Protein AF-A0A512DH38-F1 (afdb_monomer_lite)

Structure (mmCIF, N/CA/C/O backbone):
data_AF-A0A512DH38-F1
#
_entry.id   AF-A0A512DH38-F1
#
loop_
_atom_site.group_PDB
_atom_site.id
_atom_site.type_symbol
_atom_site.label_atom_id
_atom_site.label_alt_id
_atom_site.label_comp_id
_atom_site.label_asym_id
_atom_site.label_entity_id
_atom_site.label_seq_id
_atom_site.pdbx_PDB_ins_code
_atom_site.Cartn_x
_atom_site.Cartn_y
_atom_site.Cartn_z
_atom_site.occupancy
_atom_site.B_iso_or_equiv
_atom_site.auth_seq_id
_atom_site.auth_comp_id
_atom_site.auth_asym_id
_atom_site.auth_atom_id
_atom_site.pdbx_PDB_model_num
ATOM 1 N N . MET A 1 1 ? 30.460 -17.272 8.708 1.00 61.81 1 MET A N 1
ATOM 2 C CA . MET A 1 1 ? 29.291 -17.872 8.020 1.00 61.81 1 MET A CA 1
ATOM 3 C C . MET A 1 1 ? 27.937 -17.528 8.664 1.00 61.81 1 MET A C 1
ATOM 5 O O . MET A 1 1 ? 26.921 -17.891 8.094 1.00 61.81 1 MET A O 1
ATOM 9 N N . SER A 1 2 ? 27.883 -16.773 9.772 1.00 79.25 2 SER A N 1
ATOM 10 C CA . SER A 1 2 ? 26.633 -16.415 10.472 1.00 79.25 2 SER A CA 1
ATOM 11 C C . SER A 1 2 ? 25.832 -15.271 9.830 1.00 79.25 2 SER A C 1
ATOM 13 O O . SER A 1 2 ? 24.608 -15.268 9.900 1.00 79.25 2 SER A O 1
ATOM 15 N N . ALA A 1 3 ? 26.487 -14.304 9.180 1.00 81.75 3 ALA A N 1
ATOM 16 C CA . ALA A 1 3 ? 25.797 -13.143 8.607 1.00 81.75 3 ALA A CA 1
ATOM 17 C C . ALA A 1 3 ? 24.840 -13.524 7.463 1.00 81.75 3 ALA A C 1
ATOM 19 O O . ALA A 1 3 ? 23.723 -13.021 7.404 1.00 81.75 3 ALA A O 1
ATOM 20 N N . TYR A 1 4 ? 25.240 -14.467 6.602 1.00 87.62 4 TYR A N 1
ATOM 21 C CA . TYR A 1 4 ? 24.397 -14.953 5.507 1.00 87.62 4 TYR A CA 1
ATOM 22 C C . TYR A 1 4 ? 23.169 -15.705 6.012 1.00 87.62 4 TYR A C 1
ATOM 24 O O . TYR A 1 4 ? 22.077 -15.495 5.500 1.00 87.62 4 TYR A O 1
ATOM 32 N N . THR A 1 5 ? 23.324 -16.543 7.042 1.00 89.75 5 THR A N 1
ATOM 33 C CA . THR A 1 5 ? 22.192 -17.269 7.625 1.00 89.75 5 THR A CA 1
ATOM 34 C C . THR A 1 5 ? 21.231 -16.317 8.325 1.00 89.75 5 THR A C 1
ATOM 36 O O . THR A 1 5 ? 20.032 -16.476 8.156 1.00 89.75 5 THR A O 1
ATOM 39 N N . PHE A 1 6 ? 21.726 -15.292 9.032 1.00 88.88 6 PHE A N 1
ATOM 40 C CA . PHE A 1 6 ? 20.881 -14.244 9.619 1.00 88.88 6 PHE A CA 1
ATOM 41 C C . PHE A 1 6 ? 20.153 -13.415 8.555 1.00 88.88 6 PHE A C 1
ATOM 43 O O . PHE A 1 6 ? 18.953 -13.194 8.683 1.00 88.88 6 PHE A O 1
ATOM 50 N N . ALA A 1 7 ? 20.844 -13.000 7.490 1.00 80.12 7 ALA A N 1
ATOM 51 C CA . ALA A 1 7 ? 20.237 -12.263 6.384 1.00 80.12 7 ALA A CA 1
ATOM 52 C C . ALA A 1 7 ? 19.176 -13.100 5.655 1.00 80.12 7 ALA A C 1
ATOM 54 O O . ALA A 1 7 ? 18.109 -12.587 5.328 1.00 80.12 7 ALA A O 1
ATOM 55 N N . LEU A 1 8 ? 19.432 -14.397 5.458 1.00 92.06 8 LEU A N 1
ATOM 56 C CA . LEU A 1 8 ? 18.475 -15.331 4.870 1.00 92.06 8 LEU A CA 1
ATOM 57 C C . LEU A 1 8 ? 17.248 -15.507 5.771 1.00 92.06 8 LEU A C 1
ATOM 59 O O . LEU A 1 8 ? 16.125 -15.421 5.290 1.00 92.06 8 LEU A O 1
ATOM 63 N N . LEU A 1 9 ? 17.449 -15.704 7.076 1.00 93.00 9 LEU A N 1
ATOM 64 C CA . LEU A 1 9 ? 16.358 -15.874 8.039 1.00 93.00 9 LEU A CA 1
ATOM 65 C C . LEU A 1 9 ? 15.497 -14.614 8.127 1.00 93.00 9 LEU A C 1
ATOM 67 O O . LEU A 1 9 ? 14.274 -14.708 8.115 1.00 93.00 9 LEU A O 1
ATOM 71 N N . LEU A 1 10 ? 16.132 -13.440 8.147 1.00 83.19 10 LEU A N 1
ATOM 72 C CA . LEU A 1 10 ? 15.441 -12.158 8.158 1.00 83.19 10 LEU A CA 1
ATOM 73 C C . LEU A 1 10 ? 14.683 -11.931 6.847 1.00 83.19 10 LEU A C 1
ATOM 75 O O . LEU A 1 10 ? 13.518 -11.559 6.883 1.00 83.19 10 LEU A O 1
ATOM 79 N N . SER A 1 11 ? 15.294 -12.237 5.699 1.00 71.56 11 SER A N 1
ATOM 80 C CA . SER A 1 11 ? 14.647 -12.140 4.387 1.00 71.56 11 SER A CA 1
ATOM 81 C C . SER A 1 11 ? 13.436 -13.069 4.275 1.00 71.56 11 SER A C 1
ATOM 83 O O . SER A 1 11 ? 12.368 -12.631 3.853 1.00 71.56 11 SER A O 1
ATOM 85 N N . VAL A 1 12 ? 13.559 -14.321 4.724 1.00 84.44 12 VAL A N 1
ATOM 86 C CA . VAL A 1 12 ? 12.454 -15.290 4.747 1.00 84.44 12 VAL A CA 1
ATOM 87 C C . VAL A 1 12 ? 11.368 -14.862 5.732 1.00 84.44 12 VAL A C 1
ATOM 89 O O . VAL A 1 12 ? 10.191 -14.957 5.400 1.00 84.44 12 VAL A O 1
ATOM 92 N N . ALA A 1 13 ? 11.728 -14.350 6.910 1.00 73.38 13 ALA A N 1
ATOM 93 C CA . ALA A 1 13 ? 10.767 -13.839 7.884 1.00 73.38 13 ALA A CA 1
ATOM 94 C C . ALA A 1 13 ? 10.013 -12.616 7.346 1.00 73.38 13 ALA A C 1
ATOM 96 O O . ALA A 1 13 ? 8.790 -12.568 7.443 1.00 73.38 13 ALA A O 1
ATOM 97 N N . THR A 1 14 ? 10.708 -11.663 6.720 1.00 67.00 14 THR A N 1
ATOM 98 C CA . THR A 1 14 ? 10.102 -10.507 6.049 1.00 67.00 14 THR A CA 1
ATOM 99 C C . THR A 1 14 ? 9.210 -10.943 4.893 1.00 67.00 14 THR A C 1
ATOM 101 O O . THR A 1 14 ? 8.105 -10.428 4.762 1.00 67.00 14 THR A O 1
ATOM 104 N N . LEU A 1 15 ? 9.632 -11.924 4.089 1.00 71.06 15 LEU A N 1
ATOM 105 C CA . LEU A 1 15 ? 8.822 -12.482 3.008 1.00 71.06 15 LEU A CA 1
ATOM 106 C C . LEU A 1 15 ? 7.575 -13.189 3.553 1.00 71.06 15 LEU A C 1
ATOM 108 O O . LEU A 1 15 ? 6.487 -13.013 3.018 1.00 71.06 15 LEU A O 1
ATOM 112 N N . ALA A 1 16 ? 7.703 -13.944 4.642 1.00 68.56 16 ALA A N 1
ATOM 113 C CA . ALA A 1 16 ? 6.584 -14.599 5.306 1.00 68.56 16 ALA A CA 1
ATOM 114 C C . ALA A 1 16 ? 5.610 -13.578 5.911 1.00 68.56 16 ALA A C 1
ATOM 116 O O . ALA A 1 16 ? 4.404 -13.729 5.745 1.00 68.56 16 ALA A O 1
ATOM 117 N N . LEU A 1 17 ? 6.115 -12.511 6.541 1.00 61.44 17 LEU A N 1
ATOM 118 C CA . LEU A 1 17 ? 5.323 -11.368 7.004 1.00 61.44 17 LEU A CA 1
ATOM 119 C C . LEU A 1 17 ? 4.590 -10.713 5.834 1.00 61.44 17 LEU A C 1
ATOM 121 O O . LEU A 1 17 ? 3.371 -10.608 5.873 1.00 61.44 17 LEU A O 1
ATOM 125 N N . MET A 1 18 ? 5.302 -10.366 4.763 1.00 63.97 18 MET A N 1
ATOM 126 C CA . MET A 1 18 ? 4.740 -9.798 3.536 1.00 63.97 18 MET A CA 1
ATOM 127 C C . MET A 1 18 ? 3.617 -10.685 2.980 1.00 63.97 18 MET A C 1
ATOM 129 O O . MET A 1 18 ? 2.518 -10.204 2.723 1.00 63.97 18 MET A O 1
ATOM 133 N N . VAL A 1 19 ? 3.853 -11.996 2.859 1.00 61.72 19 VAL A N 1
ATOM 134 C CA . VAL A 1 19 ? 2.867 -12.974 2.373 1.00 61.72 19 VAL A CA 1
ATOM 135 C C . VAL A 1 19 ? 1.691 -13.120 3.339 1.00 61.72 19 VAL A C 1
ATOM 137 O O . VAL A 1 19 ? 0.562 -13.263 2.882 1.00 61.72 19 VAL A O 1
ATOM 140 N N . ASN A 1 20 ? 1.908 -13.058 4.652 1.00 60.41 20 ASN A N 1
ATOM 141 C CA . ASN A 1 20 ? 0.854 -13.164 5.661 1.00 60.41 20 ASN A CA 1
ATOM 142 C C . ASN A 1 20 ? -0.033 -11.907 5.709 1.00 60.41 20 ASN A C 1
ATOM 144 O O . ASN A 1 20 ? -1.262 -12.013 5.750 1.00 60.41 20 ASN A O 1
ATOM 148 N N . LEU A 1 21 ? 0.576 -10.721 5.610 1.00 56.47 21 LEU A N 1
ATOM 149 C CA . LEU A 1 21 ? -0.116 -9.444 5.418 1.00 56.47 21 LEU A CA 1
ATOM 150 C C . LEU A 1 21 ? -0.904 -9.462 4.106 1.00 56.47 21 LEU A C 1
ATOM 152 O O . LEU A 1 21 ? -2.051 -9.012 4.056 1.00 56.47 21 LEU A O 1
ATOM 156 N N . LEU A 1 22 ? -0.332 -10.075 3.065 1.00 56.41 22 LEU A N 1
ATOM 157 C CA . LEU A 1 22 ? -1.044 -10.312 1.825 1.00 56.41 22 LEU A CA 1
ATOM 158 C C . LEU A 1 22 ? -2.227 -11.284 2.046 1.00 56.41 22 LEU A C 1
ATOM 160 O O . LEU A 1 22 ? -3.362 -11.020 1.673 1.00 56.41 22 LEU A O 1
ATOM 164 N N . ARG A 1 23 ? -2.045 -12.419 2.698 1.00 58.25 23 ARG A N 1
ATOM 165 C CA . ARG A 1 23 ? -3.098 -13.440 2.768 1.00 58.25 23 ARG A CA 1
ATOM 166 C C . ARG A 1 23 ? -4.315 -13.025 3.610 1.00 58.25 23 ARG A C 1
ATOM 168 O O . ARG A 1 23 ? -5.412 -13.519 3.359 1.00 58.25 23 ARG A O 1
ATOM 175 N N . THR A 1 24 ? -4.144 -12.105 4.560 1.00 57.50 24 THR A N 1
ATOM 176 C CA . THR A 1 24 ? -5.165 -11.780 5.575 1.00 57.50 24 THR A CA 1
ATOM 177 C C . THR A 1 24 ? -6.263 -10.814 5.095 1.00 57.50 24 THR A C 1
ATOM 179 O O . THR A 1 24 ? -7.371 -10.841 5.624 1.00 57.50 24 THR A O 1
ATOM 182 N N . ARG A 1 25 ? -6.058 -10.014 4.040 1.00 54.94 25 ARG A N 1
ATOM 183 C CA . ARG A 1 25 ? -7.078 -9.045 3.579 1.00 54.94 25 ARG A CA 1
ATOM 184 C C . ARG A 1 25 ? -8.097 -9.642 2.602 1.00 54.94 25 ARG A C 1
ATOM 186 O O . ARG A 1 25 ? -8.146 -9.179 1.484 1.00 54.94 25 ARG A O 1
ATOM 193 N N . ARG A 1 26 ? -8.887 -10.653 2.972 1.00 47.28 26 ARG A N 1
ATOM 194 C CA . ARG A 1 26 ? -9.780 -11.520 2.141 1.00 47.28 26 ARG A CA 1
ATOM 195 C C . ARG A 1 26 ? -10.724 -10.903 1.056 1.00 47.28 26 ARG A C 1
ATOM 197 O O . ARG A 1 26 ? -11.553 -11.627 0.524 1.00 47.28 26 ARG A O 1
ATOM 204 N N . MET A 1 27 ? -10.581 -9.641 0.653 1.00 51.56 27 MET A N 1
ATOM 205 C CA . MET A 1 27 ? -1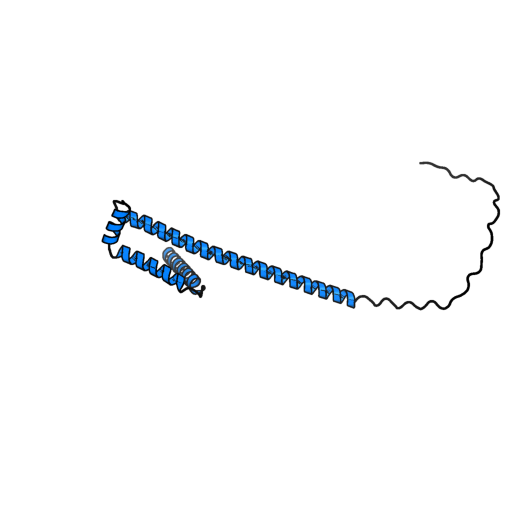1.161 -9.008 -0.542 1.00 51.56 27 MET A CA 1
ATOM 206 C C . MET A 1 27 ? -10.027 -8.395 -1.401 1.00 51.56 27 MET A C 1
ATOM 208 O O . MET A 1 27 ? -9.765 -7.197 -1.341 1.00 51.56 27 MET A O 1
ATOM 212 N N . ARG A 1 28 ? -9.277 -9.224 -2.154 1.00 56.91 28 ARG A N 1
ATOM 213 C CA . ARG A 1 28 ? -8.004 -8.823 -2.827 1.00 56.91 28 ARG A CA 1
ATOM 214 C C . ARG A 1 28 ? -8.009 -8.866 -4.342 1.00 56.91 28 ARG A C 1
ATOM 216 O O . ARG A 1 28 ? -6.983 -8.532 -4.931 1.00 56.91 28 ARG A O 1
ATOM 223 N N . GLU A 1 29 ? -9.117 -9.237 -4.977 1.00 54.78 29 GLU A N 1
ATOM 224 C CA . GLU A 1 29 ? -9.175 -9.304 -6.444 1.00 54.78 29 GLU A CA 1
ATOM 225 C C . GLU A 1 29 ? -8.739 -7.982 -7.091 1.00 54.78 29 GLU A C 1
ATOM 227 O O . GLU A 1 29 ? -7.944 -7.989 -8.026 1.00 54.78 29 GLU A O 1
ATOM 232 N N . LYS A 1 30 ? -9.137 -6.834 -6.524 1.00 54.53 30 LYS A N 1
ATOM 233 C CA . LYS A 1 30 ? -8.759 -5.513 -7.053 1.00 54.53 30 LYS A CA 1
ATOM 234 C C . LYS A 1 30 ? -7.279 -5.149 -6.873 1.00 54.53 30 LYS A C 1
ATOM 236 O O . LYS A 1 30 ? -6.724 -4.477 -7.734 1.00 54.53 30 LYS A O 1
ATOM 241 N N . TYR A 1 31 ? -6.623 -5.586 -5.796 1.00 63.06 31 TYR A N 1
ATOM 242 C CA . TYR A 1 31 ? -5.214 -5.243 -5.541 1.00 63.06 31 TYR A CA 1
ATOM 243 C C . TYR A 1 31 ? -4.246 -6.168 -6.277 1.00 63.06 31 TYR A C 1
ATOM 245 O O . TYR A 1 31 ? -3.206 -5.715 -6.749 1.00 63.06 31 TYR A O 1
ATOM 253 N N . ALA A 1 32 ? -4.595 -7.450 -6.425 1.00 67.44 32 ALA A N 1
ATOM 254 C CA . ALA A 1 32 ? -3.814 -8.385 -7.229 1.00 67.44 32 ALA A CA 1
ATOM 255 C C . ALA A 1 32 ? -3.731 -7.931 -8.695 1.00 67.44 32 ALA A C 1
ATOM 257 O O . ALA A 1 32 ? -2.674 -8.058 -9.305 1.00 67.44 32 ALA A O 1
ATOM 258 N N . LEU A 1 33 ? -4.806 -7.334 -9.224 1.00 71.38 33 LEU A N 1
ATOM 259 C CA . LEU A 1 33 ? -4.823 -6.729 -10.557 1.00 71.38 33 LEU A CA 1
ATOM 260 C C . LEU A 1 33 ? -3.829 -5.571 -10.687 1.00 71.38 33 LEU A C 1
ATOM 262 O O . LEU A 1 33 ? -3.082 -5.539 -11.657 1.00 71.38 33 LEU A O 1
ATOM 266 N N . TRP A 1 34 ? -3.757 -4.664 -9.708 1.00 72.69 34 TRP A N 1
ATOM 267 C CA . TRP A 1 3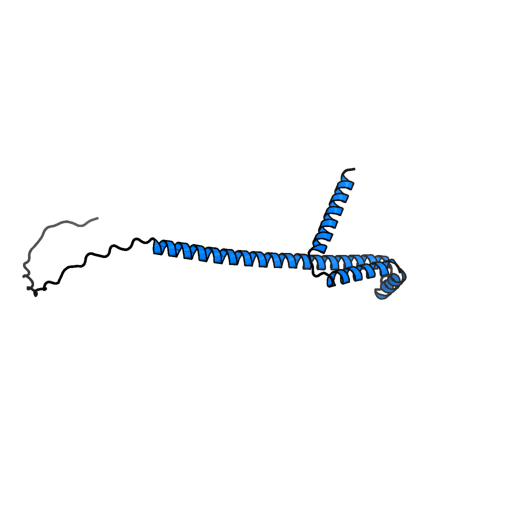4 ? -2.768 -3.578 -9.722 1.00 72.69 34 TRP A CA 1
ATOM 268 C C . TRP A 1 34 ? -1.329 -4.092 -9.659 1.00 72.69 34 TRP A C 1
ATOM 270 O O . TRP A 1 34 ? -0.489 -3.640 -10.433 1.00 72.69 34 TRP A O 1
ATOM 280 N N . TRP A 1 35 ? -1.044 -5.073 -8.797 1.00 72.81 35 TRP A N 1
ATOM 281 C CA . TRP A 1 35 ? 0.282 -5.698 -8.721 1.00 72.81 35 TRP A CA 1
ATOM 282 C C . TRP A 1 35 ? 0.648 -6.461 -9.997 1.00 72.81 35 TRP A C 1
ATOM 284 O O . TRP A 1 35 ? 1.786 -6.374 -10.453 1.00 72.81 35 TRP A O 1
ATOM 294 N N . ALA A 1 36 ? -0.308 -7.169 -10.600 1.00 73.62 36 ALA A N 1
ATOM 295 C CA . ALA A 1 36 ? -0.116 -7.836 -11.881 1.00 73.62 36 ALA A CA 1
ATOM 296 C C . ALA A 1 36 ? 0.140 -6.819 -13.000 1.00 73.62 36 ALA A C 1
ATOM 298 O O . ALA A 1 36 ? 1.057 -7.008 -13.789 1.00 73.62 36 ALA A O 1
ATOM 299 N N . LEU A 1 37 ? -0.609 -5.716 -13.039 1.00 77.81 37 LEU A N 1
ATOM 300 C CA . LEU A 1 37 ? -0.450 -4.661 -14.039 1.00 77.81 37 LEU A CA 1
ATOM 301 C C . LEU A 1 37 ? 0.901 -3.951 -13.898 1.00 77.81 37 LEU A C 1
ATOM 303 O O . LEU A 1 37 ? 1.576 -3.715 -14.896 1.00 77.81 37 LEU A O 1
ATOM 307 N N . LEU A 1 38 ? 1.338 -3.694 -12.664 1.00 78.44 38 LEU A N 1
ATOM 308 C CA . LEU A 1 38 ? 2.662 -3.154 -12.368 1.00 78.44 38 LEU A CA 1
ATOM 309 C C . LEU A 1 38 ? 3.774 -4.120 -12.808 1.00 78.44 38 LEU A C 1
ATOM 311 O O . LE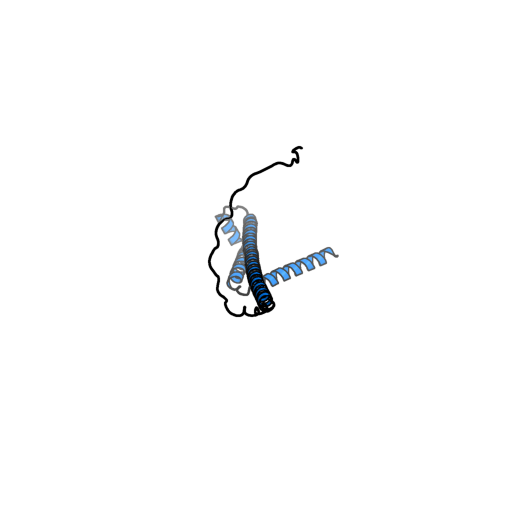U A 1 38 ? 4.703 -3.710 -13.499 1.00 78.44 38 LEU A O 1
ATOM 315 N N . ALA A 1 39 ? 3.665 -5.406 -12.456 1.00 78.06 39 ALA A N 1
ATOM 316 C CA . ALA A 1 39 ? 4.635 -6.430 -12.840 1.00 78.06 39 ALA A CA 1
ATOM 317 C C . ALA A 1 39 ? 4.708 -6.601 -14.362 1.00 78.06 39 ALA A C 1
ATOM 319 O O . ALA A 1 39 ? 5.799 -6.633 -14.926 1.00 78.06 39 ALA A O 1
ATOM 320 N N . VAL A 1 40 ? 3.557 -6.645 -15.038 1.00 84.31 40 VAL A N 1
ATOM 321 C CA . VAL A 1 40 ? 3.476 -6.689 -16.501 1.00 84.31 40 VAL A CA 1
ATOM 322 C C . VAL A 1 40 ? 4.103 -5.436 -17.106 1.00 84.31 40 VAL A C 1
ATOM 324 O O . VAL A 1 40 ? 4.900 -5.562 -18.027 1.00 84.31 40 VAL A O 1
ATOM 327 N N . GLY A 1 41 ? 3.829 -4.245 -16.566 1.00 83.00 41 GLY A N 1
ATOM 328 C CA . GLY A 1 41 ? 4.463 -3.002 -17.005 1.00 83.00 41 GLY A CA 1
ATOM 329 C C . GLY A 1 41 ? 5.989 -3.072 -16.925 1.00 83.00 41 GLY A C 1
ATOM 330 O O . GLY A 1 41 ? 6.668 -2.826 -17.918 1.00 83.00 41 GLY A O 1
ATOM 331 N N . VAL A 1 42 ? 6.536 -3.497 -15.783 1.00 81.12 42 VAL A N 1
ATOM 332 C CA . VAL A 1 42 ? 7.988 -3.665 -15.600 1.00 81.12 42 VAL A CA 1
ATOM 333 C C . VAL A 1 42 ? 8.564 -4.702 -16.568 1.00 81.12 42 VAL A C 1
ATOM 335 O O . VAL A 1 42 ? 9.606 -4.456 -17.169 1.00 81.12 42 VAL A O 1
ATOM 338 N N . ILE A 1 43 ? 7.884 -5.836 -16.763 1.00 81.75 43 ILE A N 1
ATOM 339 C CA . ILE A 1 43 ? 8.309 -6.882 -17.705 1.00 81.75 43 ILE A CA 1
ATOM 340 C C . ILE A 1 43 ? 8.319 -6.349 -19.140 1.00 81.75 43 ILE A C 1
ATOM 342 O O . ILE A 1 43 ? 9.279 -6.597 -19.864 1.00 81.75 43 ILE A O 1
ATOM 346 N N . LEU A 1 44 ? 7.294 -5.600 -19.554 1.00 82.50 44 LEU A N 1
ATOM 347 C CA . LEU A 1 44 ? 7.225 -5.000 -20.888 1.00 82.50 44 LEU A CA 1
ATOM 348 C C . LEU A 1 44 ? 8.353 -3.989 -21.111 1.00 82.50 44 LEU A C 1
ATOM 350 O O . LEU A 1 44 ? 8.980 -4.006 -22.170 1.00 82.50 44 LEU A O 1
ATOM 354 N N . LEU A 1 45 ? 8.650 -3.159 -20.106 1.00 74.94 45 LEU A N 1
ATOM 355 C CA . LEU A 1 45 ? 9.785 -2.235 -20.143 1.00 74.94 45 LEU A CA 1
ATOM 356 C C . LEU A 1 45 ? 11.128 -2.982 -20.218 1.00 74.94 45 LEU A C 1
ATOM 358 O O . LEU A 1 45 ? 12.025 -2.549 -20.936 1.00 74.94 45 LEU A O 1
ATOM 362 N N . ALA A 1 46 ? 11.269 -4.103 -19.506 1.00 74.50 46 ALA A N 1
ATOM 363 C CA . ALA A 1 46 ? 12.498 -4.894 -19.482 1.00 74.50 46 ALA A CA 1
ATOM 364 C C . ALA A 1 46 ? 12.723 -5.714 -20.765 1.00 74.50 46 ALA A C 1
ATOM 366 O O . ALA A 1 46 ? 13.865 -5.886 -21.184 1.00 74.50 46 ALA A O 1
ATOM 367 N N . LEU A 1 47 ? 11.658 -6.226 -21.395 1.00 79.38 47 LEU A N 1
ATOM 368 C CA . LEU A 1 47 ? 11.769 -7.059 -22.598 1.00 79.38 47 LEU A CA 1
ATOM 369 C C . LEU A 1 47 ? 12.116 -6.258 -23.855 1.00 79.38 47 LEU A C 1
ATOM 371 O O . LEU A 1 47 ? 12.655 -6.830 -24.802 1.00 79.38 47 LEU A O 1
ATOM 375 N N . ASN A 1 48 ? 11.762 -4.971 -23.907 1.00 73.94 48 ASN A N 1
ATOM 376 C CA . ASN A 1 48 ? 11.817 -4.208 -25.147 1.00 73.94 48 ASN A CA 1
ATOM 377 C C . ASN A 1 48 ? 12.517 -2.845 -24.976 1.00 73.94 48 ASN A C 1
ATOM 379 O O . ASN A 1 48 ? 11.857 -1.852 -24.654 1.00 73.94 48 ASN A O 1
ATOM 383 N N . PRO A 1 49 ? 13.831 -2.753 -25.266 1.00 73.25 49 PRO A N 1
ATOM 384 C CA . PRO A 1 49 ? 14.584 -1.503 -25.151 1.00 73.25 49 PRO A CA 1
ATOM 385 C C . PRO A 1 49 ? 14.056 -0.389 -26.069 1.00 73.25 49 PRO A C 1
ATOM 387 O O . PRO A 1 49 ? 14.218 0.782 -25.742 1.00 73.25 49 PRO A O 1
ATOM 390 N N . ARG A 1 50 ? 13.326 -0.712 -27.150 1.00 74.44 50 ARG A N 1
ATOM 391 C CA . ARG A 1 50 ? 12.688 0.308 -28.005 1.00 74.44 50 ARG A CA 1
ATOM 392 C C . ARG A 1 50 ? 11.579 1.089 -27.304 1.00 74.44 50 ARG A C 1
ATOM 394 O O . ARG A 1 50 ? 11.366 2.249 -27.635 1.00 74.44 50 ARG A O 1
ATOM 401 N N . ILE A 1 51 ? 10.854 0.476 -26.363 1.00 72.50 51 ILE A N 1
ATOM 402 C CA . ILE A 1 51 ? 9.825 1.187 -25.576 1.00 72.50 51 ILE A CA 1
ATOM 403 C C . ILE A 1 51 ? 10.502 2.232 -24.694 1.00 72.50 51 ILE A C 1
ATOM 405 O O . ILE A 1 51 ? 9.976 3.321 -24.480 1.00 72.50 51 ILE A O 1
ATOM 409 N N . LEU A 1 52 ? 11.692 1.889 -24.215 1.00 68.44 52 LEU A N 1
ATOM 410 C CA . LEU A 1 52 ? 12.495 2.735 -23.368 1.00 68.44 52 LEU A CA 1
ATOM 411 C C . LEU A 1 52 ? 13.119 3.902 -24.126 1.00 68.44 52 LEU A C 1
ATOM 413 O O . LEU A 1 52 ? 13.092 5.018 -23.624 1.00 68.44 52 LEU A O 1
ATOM 417 N N . GLU A 1 53 ? 13.617 3.653 -25.335 1.00 73.62 53 GLU A N 1
ATOM 418 C CA . GLU A 1 53 ? 14.087 4.691 -26.256 1.00 73.62 53 GLU A CA 1
ATOM 419 C C . GLU A 1 53 ? 12.945 5.640 -26.647 1.00 73.62 53 GLU A C 1
ATOM 421 O O . GLU A 1 53 ? 13.085 6.848 -26.500 1.00 73.62 53 GLU A O 1
ATOM 426 N N . TRP A 1 54 ? 11.770 5.114 -27.019 1.00 77.38 54 TRP A N 1
ATOM 427 C CA . TRP A 1 54 ? 10.600 5.944 -27.336 1.00 77.38 54 TRP A CA 1
ATOM 428 C C . TRP A 1 54 ? 10.132 6.788 -26.143 1.00 77.38 54 TRP A C 1
ATOM 430 O O . TRP A 1 54 ? 9.852 7.977 -26.286 1.00 77.38 54 TRP A O 1
ATOM 440 N N . ALA A 1 55 ? 10.054 6.194 -24.950 1.00 67.50 55 ALA A N 1
ATOM 441 C CA . ALA A 1 55 ? 9.666 6.922 -23.747 1.00 67.50 55 ALA A CA 1
ATOM 442 C C . ALA A 1 55 ? 10.721 7.971 -23.352 1.00 67.50 55 ALA A C 1
ATOM 444 O O . ALA A 1 55 ? 10.366 9.057 -22.898 1.00 67.50 55 ALA A O 1
ATOM 445 N N . ALA A 1 56 ? 12.006 7.673 -23.553 1.00 73.62 56 ALA A N 1
ATOM 446 C CA . ALA A 1 56 ? 13.097 8.611 -23.335 1.00 73.62 56 ALA A CA 1
ATOM 447 C C . ALA A 1 56 ? 13.016 9.800 -24.309 1.00 73.62 56 ALA A C 1
ATOM 449 O O . ALA A 1 56 ? 13.137 10.938 -23.861 1.00 73.62 56 ALA A O 1
ATOM 450 N N . ASP A 1 57 ? 12.688 9.565 -25.583 1.00 75.94 57 ASP A N 1
ATOM 451 C CA . ASP A 1 57 ? 12.475 10.618 -26.585 1.00 75.94 57 ASP A CA 1
ATOM 452 C C . ASP A 1 57 ? 11.270 11.514 -26.252 1.00 75.94 57 ASP A C 1
ATOM 454 O O . ASP A 1 57 ? 11.357 12.736 -26.370 1.00 75.94 57 ASP A O 1
ATOM 458 N N . VAL A 1 58 ? 10.155 10.938 -25.782 1.00 74.31 58 VAL A N 1
ATOM 459 C CA . VAL A 1 58 ? 8.955 11.703 -25.381 1.00 74.31 58 VAL A CA 1
ATOM 460 C C . VAL A 1 58 ? 9.219 12.572 -24.149 1.00 74.31 58 VAL A C 1
ATOM 462 O O . VAL A 1 58 ? 8.743 13.703 -24.075 1.00 74.31 58 VAL A O 1
ATOM 465 N N . VAL A 1 59 ? 9.967 12.051 -23.173 1.00 74.50 59 VAL A N 1
ATOM 466 C CA . VAL A 1 59 ? 10.302 12.774 -21.934 1.00 74.50 59 VAL A CA 1
ATOM 467 C C . VAL A 1 59 ? 11.508 13.712 -22.135 1.00 74.50 59 VAL A C 1
ATOM 469 O O . VAL A 1 59 ? 11.741 14.600 -21.316 1.00 74.50 59 VAL A O 1
ATOM 472 N N . GLY A 1 60 ? 12.257 13.568 -23.234 1.00 68.50 60 GLY A N 1
ATOM 473 C CA . GLY A 1 60 ? 13.442 14.370 -23.553 1.00 68.50 60 GLY A CA 1
ATOM 474 C C . GLY A 1 60 ? 14.710 13.942 -22.801 1.00 68.50 60 GLY A C 1
ATOM 475 O O . GLY A 1 60 ? 15.605 14.759 -22.579 1.00 68.50 60 GLY A O 1
ATOM 476 N N . ILE A 1 61 ? 14.795 12.680 -22.368 1.00 72.19 61 ILE A N 1
ATOM 477 C CA . ILE A 1 61 ? 15.939 12.135 -21.626 1.00 72.19 61 ILE A CA 1
ATOM 478 C C . ILE A 1 61 ? 16.895 11.437 -22.595 1.00 72.19 61 ILE A C 1
ATOM 480 O O . ILE A 1 61 ? 16.558 10.436 -23.204 1.00 72.19 61 ILE A O 1
ATOM 484 N N . VAL A 1 62 ? 18.136 11.919 -22.677 1.00 69.00 62 VAL A N 1
ATOM 485 C CA . VAL A 1 62 ? 19.154 11.401 -23.615 1.00 69.00 62 VAL A CA 1
ATOM 486 C C . VAL A 1 62 ? 19.622 9.975 -23.276 1.00 69.00 62 VAL A C 1
ATOM 488 O O . VAL A 1 62 ? 20.060 9.237 -24.153 1.00 69.00 62 VAL A O 1
ATOM 491 N N . VAL A 1 63 ? 19.547 9.570 -22.000 1.00 75.75 63 VAL A N 1
ATOM 492 C CA . VAL A 1 63 ? 20.005 8.253 -21.526 1.00 75.75 63 VAL A CA 1
ATOM 493 C C . VAL A 1 63 ? 18.810 7.415 -21.050 1.00 75.75 63 VAL A C 1
ATOM 495 O O . VAL A 1 63 ? 18.266 7.707 -19.979 1.00 75.75 63 VAL A O 1
ATOM 498 N N . PRO A 1 64 ? 18.440 6.329 -21.758 1.00 71.62 64 PRO A N 1
ATOM 499 C CA . PRO A 1 64 ? 17.305 5.470 -21.395 1.00 71.62 64 PRO A CA 1
ATOM 500 C C . PRO A 1 64 ? 17.389 4.904 -19.967 1.00 71.62 64 PRO A C 1
ATOM 502 O O . PRO A 1 64 ? 16.382 4.759 -19.276 1.00 71.62 64 PRO A O 1
ATOM 505 N N . THR A 1 65 ? 18.603 4.655 -19.467 1.00 78.50 65 THR A N 1
ATOM 506 C CA . THR A 1 65 ? 18.851 4.162 -18.102 1.00 78.50 65 THR A CA 1
ATOM 507 C C . THR A 1 65 ? 18.411 5.144 -17.009 1.00 78.50 65 THR A C 1
ATOM 509 O O . THR A 1 65 ? 17.947 4.710 -15.955 1.00 78.50 65 THR A O 1
ATOM 512 N N . ASN A 1 66 ? 18.498 6.462 -17.238 1.00 80.25 66 ASN A N 1
ATOM 513 C CA . ASN A 1 66 ? 18.019 7.445 -16.257 1.00 80.25 66 ASN A CA 1
ATOM 514 C C . ASN A 1 66 ? 16.498 7.369 -16.093 1.00 80.25 66 ASN A C 1
ATOM 516 O O . ASN A 1 66 ? 15.991 7.515 -14.982 1.00 80.25 66 ASN A O 1
ATOM 520 N N . LEU A 1 67 ? 15.777 7.081 -17.179 1.00 77.31 67 LEU A N 1
ATOM 521 C CA . LEU A 1 67 ? 14.332 6.892 -17.143 1.00 77.31 67 LEU A CA 1
ATOM 522 C C . LEU A 1 67 ? 13.954 5.683 -16.268 1.00 77.31 67 LEU A C 1
ATOM 524 O O . LEU A 1 67 ? 13.015 5.787 -15.486 1.00 77.31 67 LEU A O 1
ATOM 528 N N . LEU A 1 68 ? 14.723 4.580 -16.312 1.00 80.50 68 LEU A N 1
ATOM 529 C CA . LEU A 1 68 ? 14.543 3.438 -15.392 1.00 80.50 68 LEU A CA 1
ATOM 530 C C . LEU A 1 68 ? 14.700 3.849 -13.937 1.00 80.50 68 LEU A C 1
ATOM 532 O O . LEU A 1 68 ? 13.939 3.387 -13.090 1.00 80.50 68 LEU A O 1
ATOM 536 N N . PHE A 1 69 ? 15.690 4.689 -13.641 1.00 80.06 69 PHE A N 1
ATOM 537 C CA . PHE A 1 69 ? 15.946 5.152 -12.282 1.00 80.06 69 PHE A CA 1
ATOM 538 C C . PHE A 1 69 ? 14.772 5.978 -11.749 1.00 80.06 69 PHE A C 1
ATOM 540 O O . PHE A 1 69 ? 14.267 5.704 -10.659 1.00 80.06 69 PHE A O 1
ATOM 547 N N . PHE A 1 70 ? 14.279 6.929 -12.546 1.00 80.69 70 PHE A N 1
ATOM 548 C CA . PHE A 1 70 ? 13.092 7.714 -12.202 1.00 80.69 70 PHE A CA 1
ATOM 549 C C . PHE A 1 70 ? 11.834 6.850 -12.092 1.00 80.69 70 PHE A C 1
ATOM 551 O O . PHE A 1 70 ? 11.101 6.971 -11.113 1.00 80.69 70 PHE A O 1
ATOM 558 N N . ALA A 1 71 ? 11.606 5.943 -13.045 1.00 77.88 71 ALA A N 1
ATOM 559 C CA . ALA A 1 71 ? 10.471 5.025 -13.020 1.00 77.88 71 ALA A CA 1
ATOM 560 C C . ALA A 1 71 ? 10.507 4.132 -11.775 1.00 77.88 71 ALA A C 1
ATOM 562 O O . ALA A 1 71 ? 9.497 3.985 -11.097 1.00 77.88 71 ALA A O 1
ATOM 563 N N . SER A 1 72 ? 11.678 3.604 -11.416 1.00 82.12 72 SER A N 1
ATOM 564 C CA . SER A 1 72 ? 11.860 2.798 -10.204 1.00 82.12 72 SER A CA 1
ATOM 565 C C . SER A 1 72 ? 11.575 3.607 -8.940 1.00 82.12 72 SER A C 1
ATOM 567 O O . SER A 1 72 ? 10.893 3.115 -8.046 1.00 82.12 72 SER A O 1
ATOM 569 N N . GLY A 1 73 ? 12.035 4.862 -8.874 1.00 82.44 73 GLY A N 1
ATOM 570 C CA . GLY A 1 73 ? 11.716 5.771 -7.771 1.00 82.44 73 GLY A CA 1
ATOM 571 C C . GLY A 1 73 ? 10.219 6.065 -7.665 1.00 82.44 73 GLY A C 1
ATOM 572 O O . GLY A 1 73 ? 9.663 6.041 -6.571 1.00 82.44 73 GLY A O 1
ATOM 573 N N . PHE A 1 74 ? 9.545 6.272 -8.797 1.00 80.88 74 PHE A N 1
ATOM 574 C CA . PHE A 1 74 ? 8.101 6.491 -8.843 1.00 80.88 74 PHE A CA 1
ATOM 575 C C . PHE A 1 74 ? 7.315 5.249 -8.407 1.00 80.88 74 PHE A C 1
ATOM 577 O O . PHE A 1 74 ? 6.402 5.351 -7.591 1.00 80.88 74 PHE A O 1
ATOM 584 N N . VAL A 1 75 ? 7.705 4.066 -8.892 1.00 78.25 75 VAL A N 1
ATOM 585 C CA . VAL A 1 75 ? 7.145 2.777 -8.462 1.00 78.25 75 VAL A CA 1
ATOM 586 C C . VAL A 1 75 ? 7.331 2.597 -6.959 1.00 78.25 75 VAL A C 1
ATOM 588 O O . VAL A 1 75 ? 6.383 2.247 -6.262 1.00 78.25 75 VAL A O 1
ATOM 591 N N . LEU A 1 76 ? 8.527 2.884 -6.442 1.00 85.31 76 LEU A N 1
ATOM 592 C CA . LEU A 1 76 ? 8.816 2.781 -5.017 1.00 85.31 76 LEU A CA 1
ATOM 593 C C . LEU A 1 76 ? 7.957 3.750 -4.197 1.00 85.31 76 LEU A C 1
ATOM 595 O O . LEU A 1 76 ? 7.386 3.348 -3.188 1.00 85.31 76 LEU A O 1
ATOM 599 N N . LEU A 1 77 ? 7.810 4.998 -4.648 1.00 78.19 77 LEU A N 1
ATOM 600 C CA . LEU A 1 77 ? 6.949 5.989 -4.006 1.00 78.19 77 LEU A CA 1
ATOM 601 C C . LEU A 1 77 ? 5.483 5.536 -3.996 1.00 78.19 77 LEU A C 1
ATOM 603 O O . LEU A 1 77 ? 4.838 5.589 -2.951 1.00 78.19 77 LEU A O 1
ATOM 607 N N . ALA A 1 78 ? 4.973 5.037 -5.122 1.00 72.25 78 ALA A N 1
ATOM 608 C CA . ALA A 1 78 ? 3.618 4.502 -5.219 1.00 72.25 78 ALA A CA 1
ATOM 609 C C . ALA A 1 78 ? 3.402 3.332 -4.246 1.00 72.25 78 ALA A C 1
ATOM 611 O O . ALA A 1 78 ? 2.401 3.293 -3.532 1.00 72.25 78 ALA A O 1
ATOM 612 N N . VAL A 1 79 ? 4.373 2.419 -4.161 1.00 77.31 79 VAL A N 1
ATOM 613 C CA . VAL A 1 79 ? 4.364 1.302 -3.209 1.00 77.31 79 VAL A CA 1
ATOM 614 C C . VAL A 1 79 ? 4.377 1.813 -1.763 1.00 77.31 79 VAL A C 1
ATOM 616 O O . VAL A 1 79 ? 3.583 1.343 -0.952 1.00 77.31 79 VAL A O 1
ATOM 619 N N . CYS A 1 80 ? 5.194 2.817 -1.435 1.00 81.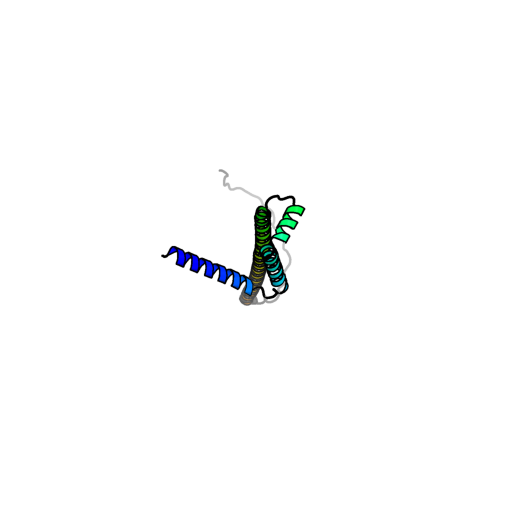06 80 CYS A N 1
ATOM 620 C CA . CYS A 1 80 ? 5.215 3.442 -0.109 1.00 81.06 80 CYS A CA 1
ATOM 621 C C . CYS A 1 80 ? 3.872 4.085 0.261 1.00 81.06 80 CYS A C 1
ATOM 623 O O . CYS A 1 80 ? 3.406 3.907 1.384 1.00 81.06 80 CYS A O 1
ATOM 625 N N . VAL A 1 81 ? 3.226 4.800 -0.665 1.00 74.00 81 VAL A N 1
ATOM 626 C CA . VAL A 1 81 ? 1.897 5.396 -0.438 1.00 74.00 81 VAL A CA 1
ATOM 627 C C . VAL A 1 81 ? 0.845 4.306 -0.226 1.00 74.00 81 VAL A C 1
ATOM 629 O O . VAL A 1 81 ? 0.051 4.387 0.711 1.00 74.00 81 VAL A O 1
ATOM 632 N N . GLN A 1 82 ? 0.868 3.248 -1.038 1.00 69.06 82 GLN A N 1
ATOM 633 C CA . GLN A 1 82 ? -0.023 2.101 -0.872 1.00 69.06 82 GLN A CA 1
ATOM 634 C C . GLN A 1 82 ? 0.161 1.454 0.509 1.00 69.06 82 GLN A C 1
ATOM 636 O O . GLN A 1 82 ? -0.814 1.224 1.219 1.00 69.06 82 GLN A O 1
ATOM 641 N N . PHE A 1 83 ? 1.405 1.233 0.939 1.00 71.50 83 PHE A N 1
ATOM 642 C CA . PHE A 1 83 ? 1.689 0.711 2.276 1.00 71.50 83 PHE A CA 1
ATOM 643 C C . PHE A 1 83 ? 1.281 1.675 3.392 1.00 71.50 83 PHE A C 1
ATOM 645 O O . PHE A 1 83 ? 0.768 1.229 4.413 1.00 71.50 83 PHE A O 1
ATOM 652 N N . SER A 1 84 ? 1.467 2.982 3.209 1.00 74.56 84 SER A N 1
ATOM 653 C CA . SER A 1 84 ? 1.079 3.997 4.192 1.00 74.56 84 SER A CA 1
ATOM 654 C C . SER A 1 84 ? -0.435 4.049 4.383 1.00 74.56 84 SER A C 1
ATOM 656 O O . SER A 1 84 ? -0.897 4.061 5.519 1.00 74.56 84 SER A O 1
ATOM 658 N N . THR A 1 85 ? -1.212 4.008 3.300 1.00 69.38 85 THR A N 1
ATOM 659 C CA . THR A 1 85 ? -2.683 3.965 3.380 1.00 69.38 85 THR A CA 1
ATOM 660 C C . THR A 1 85 ? -3.175 2.661 4.003 1.00 69.38 85 THR A C 1
ATOM 662 O O . THR A 1 85 ? -4.066 2.668 4.851 1.00 69.38 85 THR A O 1
ATOM 665 N N . GLU A 1 86 ? -2.545 1.535 3.663 1.00 70.56 86 GLU A N 1
ATOM 666 C CA . GLU A 1 86 ? -2.839 0.247 4.282 1.00 70.56 86 GLU A CA 1
ATOM 667 C C . GLU A 1 86 ? -2.520 0.221 5.780 1.00 70.56 86 GLU A C 1
ATOM 669 O O . GLU A 1 86 ? -3.310 -0.335 6.546 1.00 70.56 86 GLU A O 1
ATOM 674 N N . LEU A 1 87 ? -1.409 0.825 6.204 1.00 65.62 87 LEU A N 1
ATOM 675 C CA . LEU A 1 87 ? -1.029 0.936 7.612 1.00 65.62 87 LEU A CA 1
ATOM 676 C C . LEU A 1 87 ? -1.965 1.887 8.369 1.00 65.62 87 LEU A C 1
ATOM 678 O O . LEU A 1 87 ? -2.448 1.533 9.439 1.00 65.62 87 LEU A O 1
ATOM 682 N N . SER A 1 88 ? -2.301 3.028 7.765 1.00 65.62 88 SER A N 1
ATOM 683 C CA . SER A 1 88 ? -3.236 4.010 8.325 1.00 65.62 88 SER A CA 1
ATOM 684 C C . SER A 1 88 ? -4.629 3.414 8.548 1.00 65.62 88 SER A C 1
ATOM 686 O O . SER A 1 88 ? -5.225 3.635 9.597 1.00 65.62 88 SER A O 1
ATOM 688 N N . SER A 1 89 ? -5.128 2.597 7.611 1.00 64.50 89 SER A N 1
ATOM 689 C CA . SER A 1 89 ? -6.434 1.932 7.768 1.00 64.50 89 SER A CA 1
ATOM 690 C C . SER A 1 89 ? -6.475 0.967 8.961 1.00 64.50 89 SER A C 1
ATOM 692 O O . SER A 1 89 ? -7.487 0.864 9.644 1.00 64.50 89 SER A O 1
ATOM 694 N N . LEU A 1 90 ? -5.354 0.301 9.267 1.00 65.06 90 LEU A N 1
ATOM 695 C CA . LEU A 1 90 ? -5.265 -0.618 10.406 1.00 65.06 90 LEU A CA 1
ATOM 696 C C . LEU A 1 90 ? -5.242 0.121 11.750 1.00 65.06 90 LEU A C 1
ATOM 698 O O . LEU A 1 90 ? -5.698 -0.416 12.761 1.00 65.06 90 LEU A O 1
ATOM 702 N N . GLU A 1 91 ? -4.696 1.336 11.782 1.00 65.44 91 GLU A N 1
ATOM 703 C CA . GLU A 1 91 ? -4.697 2.175 12.980 1.00 65.44 91 GLU A CA 1
ATOM 704 C C . GLU A 1 91 ? -6.087 2.748 13.278 1.00 65.44 91 GLU A C 1
ATOM 706 O O . GLU A 1 91 ? -6.500 2.750 14.440 1.00 65.44 91 GLU A O 1
ATOM 711 N N . GLU A 1 92 ? -6.833 3.162 12.250 1.00 69.12 92 GLU A N 1
ATOM 712 C CA . GLU A 1 92 ? -8.232 3.589 12.391 1.00 69.12 92 GLU A CA 1
ATOM 713 C C . GLU A 1 92 ? -9.126 2.454 12.904 1.00 69.12 92 GLU A C 1
ATOM 715 O O . GLU A 1 92 ? -9.821 2.641 13.904 1.00 69.12 92 GLU A O 1
ATOM 720 N N . ASP A 1 93 ? -9.031 1.254 12.325 1.00 66.69 93 ASP A N 1
ATOM 721 C CA . ASP A 1 93 ? -9.793 0.084 12.788 1.00 66.69 93 ASP A CA 1
ATOM 722 C C . ASP A 1 93 ? -9.478 -0.258 14.256 1.00 66.69 93 ASP A C 1
ATOM 724 O O . ASP A 1 93 ? -10.363 -0.570 15.058 1.00 66.69 93 ASP A O 1
ATOM 728 N N . ARG A 1 94 ? -8.202 -0.152 14.653 1.00 63.47 94 ARG A N 1
ATOM 729 C CA . ARG A 1 94 ? -7.777 -0.365 16.044 1.00 63.47 94 ARG A CA 1
ATOM 730 C C . ARG A 1 94 ? -8.364 0.686 16.983 1.00 63.47 94 ARG A C 1
ATOM 732 O O . ARG A 1 94 ? -8.711 0.357 18.121 1.00 63.47 94 ARG A O 1
ATOM 739 N N . ARG A 1 95 ? -8.442 1.942 16.540 1.00 87.31 95 ARG A N 1
ATOM 740 C CA . ARG A 1 95 ? -9.034 3.031 17.318 1.00 87.31 95 ARG A CA 1
ATOM 741 C C . ARG A 1 95 ? -10.519 2.776 17.555 1.00 87.31 95 ARG A C 1
ATOM 743 O O . ARG A 1 95 ? -10.939 2.837 18.707 1.00 87.31 95 ARG A O 1
ATOM 750 N N . VAL A 1 96 ? -11.262 2.412 16.511 1.00 90.69 96 VAL A N 1
ATOM 751 C CA . VAL A 1 96 ? -12.688 2.067 16.617 1.00 90.69 96 VAL A CA 1
ATOM 752 C C . VAL A 1 96 ? -12.891 0.921 17.606 1.00 90.69 96 VAL A C 1
ATOM 754 O O . VAL A 1 96 ? -13.694 1.038 18.527 1.00 90.69 96 VAL A O 1
ATOM 757 N N . LEU A 1 97 ? -12.086 -0.141 17.516 1.00 90.25 97 LEU A N 1
ATOM 758 C CA . LEU A 1 97 ? -12.193 -1.275 18.437 1.00 90.25 97 LEU A CA 1
ATOM 759 C C . LEU A 1 97 ? -11.900 -0.883 19.898 1.00 90.25 97 LEU A C 1
ATOM 761 O O . LEU A 1 97 ? -12.517 -1.400 20.829 1.00 90.25 97 LEU A O 1
ATOM 765 N N . CYS A 1 98 ? -10.962 0.040 20.123 1.00 93.31 98 CYS A N 1
ATOM 766 C CA . CYS A 1 98 ? -10.683 0.577 21.455 1.00 93.31 98 CYS A CA 1
ATOM 767 C C . CYS A 1 98 ? -11.872 1.386 21.999 1.00 93.31 98 CYS A C 1
ATOM 769 O O . CYS A 1 98 ? -12.226 1.244 23.171 1.00 93.31 98 CYS A O 1
ATOM 771 N N . GLU A 1 99 ? -12.501 2.199 21.147 1.00 95.50 99 GLU A N 1
ATOM 772 C CA . GLU A 1 99 ? -13.689 2.989 21.485 1.00 95.50 99 GLU A CA 1
ATOM 773 C C . GLU A 1 99 ? -14.887 2.082 21.814 1.00 95.50 99 GLU A C 1
ATOM 775 O O . GLU A 1 99 ? -15.540 2.278 22.842 1.00 95.50 99 GLU A O 1
ATOM 780 N N . GLU A 1 100 ? -15.115 1.024 21.036 1.00 96.25 100 GLU A N 1
ATOM 781 C CA . GLU A 1 100 ? -16.142 0.016 21.324 1.00 96.25 100 GLU A CA 1
ATOM 782 C C . GLU A 1 100 ? -15.897 -0.685 22.668 1.00 96.25 100 GLU A C 1
ATOM 784 O O . GLU A 1 100 ? -16.799 -0.779 23.503 1.00 96.25 100 GLU A O 1
ATOM 789 N N . VAL A 1 101 ? -14.659 -1.111 22.945 1.00 95.12 101 VAL A N 1
ATOM 790 C CA . VAL A 1 101 ? -14.302 -1.727 24.236 1.00 95.12 101 VAL A CA 1
ATOM 791 C C . VAL A 1 101 ? -14.491 -0.747 25.397 1.00 95.12 101 VAL A C 1
ATOM 793 O O . VAL A 1 101 ? -14.918 -1.152 26.484 1.00 95.12 101 VAL A O 1
ATOM 796 N N . ALA A 1 102 ? -14.177 0.535 25.201 1.00 95.25 102 ALA A N 1
ATOM 797 C CA . ALA A 1 102 ? -14.376 1.562 26.215 1.00 95.25 102 ALA A CA 1
ATOM 798 C C . ALA A 1 102 ? -15.866 1.767 26.532 1.00 95.25 102 ALA A C 1
ATOM 800 O O . ALA A 1 102 ? -16.222 1.802 27.713 1.00 95.25 102 ALA A O 1
ATOM 801 N N . MET A 1 103 ? -16.727 1.828 25.510 1.00 97.25 103 MET A N 1
ATOM 802 C CA . MET A 1 103 ? -18.182 1.930 25.681 1.00 97.25 103 MET A CA 1
ATOM 803 C C . MET A 1 103 ? -18.754 0.716 26.415 1.00 97.25 103 MET A C 1
ATOM 805 O O . MET A 1 103 ? -19.427 0.880 27.432 1.00 97.25 103 MET A O 1
ATOM 809 N N . VAL A 1 104 ? -18.398 -0.501 25.995 1.00 96.69 104 VAL A N 1
ATOM 810 C CA . VAL A 1 104 ? -18.857 -1.735 26.659 1.00 96.69 104 VAL A CA 1
ATOM 811 C C . VAL A 1 104 ? -18.440 -1.760 28.135 1.00 96.69 104 VAL A C 1
ATOM 813 O O . VAL A 1 104 ? -19.225 -2.116 29.015 1.00 96.69 104 VAL A O 1
ATOM 816 N N . ARG A 1 105 ? -17.210 -1.332 28.451 1.00 94.81 105 ARG A N 1
ATOM 817 C CA . ARG A 1 105 ? -16.737 -1.237 29.843 1.00 94.81 105 ARG A CA 1
ATOM 818 C C . ARG A 1 105 ? -17.480 -0.181 30.663 1.00 94.81 105 ARG A C 1
ATOM 820 O O . ARG A 1 105 ? -17.542 -0.325 31.884 1.00 94.81 105 ARG A O 1
ATOM 827 N N . LEU A 1 106 ? -17.982 0.884 30.041 1.00 95.88 106 LEU A N 1
ATOM 828 C CA . LEU A 1 106 ? -18.775 1.913 30.714 1.00 95.88 106 LEU A CA 1
ATOM 829 C C . LEU A 1 106 ? -20.162 1.373 31.081 1.00 95.88 106 LEU A C 1
ATOM 831 O O . LEU A 1 106 ? -20.581 1.490 32.232 1.00 95.88 106 LEU A O 1
ATOM 835 N N . GLU A 1 107 ? -20.841 0.730 30.131 1.00 96.19 107 GLU A N 1
ATOM 836 C CA . GLU A 1 107 ? -22.156 0.125 30.364 1.00 96.19 107 GLU A CA 1
ATOM 837 C C . GLU A 1 107 ? -22.101 -0.912 31.486 1.00 96.19 107 GLU A C 1
ATOM 839 O O . GLU A 1 107 ? -22.936 -0.902 32.392 1.00 96.19 107 GLU A O 1
ATOM 844 N N . LEU A 1 108 ? -21.058 -1.747 31.488 1.00 96.38 108 LEU A N 1
ATOM 845 C CA . LEU A 1 108 ? -20.859 -2.762 32.517 1.00 96.38 108 LEU A CA 1
ATOM 846 C C . LEU A 1 108 ? -20.690 -2.136 33.911 1.00 96.38 108 LEU A C 1
ATOM 848 O O . LEU A 1 108 ? -21.283 -2.622 34.870 1.00 96.38 108 LEU A O 1
ATOM 852 N N . ARG A 1 109 ? -19.962 -1.014 34.034 1.00 95.62 109 ARG A N 1
ATOM 853 C CA . ARG A 1 109 ? -19.864 -0.272 35.307 1.00 95.62 109 ARG A CA 1
ATOM 854 C C . ARG A 1 109 ? -21.216 0.260 35.765 1.00 95.62 109 ARG A C 1
ATOM 856 O O . ARG A 1 109 ? -21.563 0.076 36.928 1.00 95.62 109 ARG A O 1
ATOM 863 N N . HIS A 1 110 ? -21.995 0.863 34.868 1.00 94.56 110 HIS A N 1
ATOM 864 C CA . HIS A 1 110 ? -23.322 1.374 35.213 1.00 94.56 110 HIS A CA 1
ATOM 865 C C . HIS A 1 110 ? -24.274 0.267 35.670 1.00 94.56 110 HIS A C 1
ATOM 867 O O . HIS A 1 110 ? -25.035 0.473 36.617 1.00 94.56 110 HIS A O 1
ATOM 873 N N . LEU A 1 111 ? -24.232 -0.908 35.036 1.00 94.69 111 LEU A N 1
ATOM 874 C CA . LEU A 1 111 ? -25.008 -2.065 35.481 1.00 94.69 111 LEU A CA 1
ATOM 875 C C . LEU A 1 111 ? -24.583 -2.505 36.886 1.00 94.69 111 LEU A C 1
ATOM 877 O O . LEU A 1 111 ? -25.441 -2.639 37.756 1.00 94.69 111 LEU A O 1
ATOM 881 N N . THR A 1 112 ? -23.281 -2.649 37.137 1.00 94.25 112 THR A N 1
ATOM 882 C CA . THR A 1 112 ? -22.759 -3.022 38.461 1.00 94.25 112 THR A CA 1
ATOM 883 C C . THR A 1 112 ? -23.159 -2.014 39.543 1.00 94.25 112 THR A C 1
ATOM 885 O O . THR A 1 112 ? -23.597 -2.409 40.620 1.00 94.25 112 THR A O 1
ATOM 888 N N . GLU A 1 113 ? -23.102 -0.710 39.261 1.00 93.81 113 GLU A N 1
ATOM 889 C CA . GLU A 1 113 ? -23.560 0.337 40.188 1.00 93.81 113 GLU A CA 1
ATOM 890 C C . GLU A 1 113 ? -25.071 0.297 40.451 1.00 93.81 113 GLU A C 1
ATOM 892 O O . GLU A 1 113 ? -25.528 0.673 41.533 1.00 93.81 113 GLU A O 1
ATOM 897 N N . ARG A 1 114 ? -25.882 -0.089 39.458 1.00 92.56 114 ARG A N 1
ATOM 898 C CA . ARG A 1 114 ? -27.334 -0.250 39.634 1.00 92.56 114 ARG A CA 1
ATOM 899 C C . ARG A 1 114 ? -27.644 -1.445 40.524 1.00 92.56 114 ARG A C 1
ATOM 901 O O . ARG A 1 114 ? -28.464 -1.301 41.425 1.00 92.56 114 ARG A O 1
ATOM 908 N N . VAL A 1 115 ? -26.962 -2.569 40.306 1.00 92.69 115 VAL A N 1
ATOM 909 C CA . VAL A 1 115 ? -27.086 -3.763 41.153 1.00 92.69 115 VAL A CA 1
ATOM 910 C C . VAL A 1 115 ? -26.679 -3.435 42.590 1.00 92.69 115 VAL A C 1
ATOM 912 O O . VAL A 1 115 ? -27.474 -3.647 43.499 1.00 92.69 115 VAL A O 1
ATOM 915 N N . ALA A 1 116 ? -25.523 -2.794 42.795 1.00 90.44 116 ALA A N 1
ATOM 916 C CA . ALA A 1 116 ? -25.068 -2.389 44.128 1.00 90.44 116 ALA A CA 1
ATOM 917 C C . ALA A 1 116 ? -26.061 -1.445 44.837 1.00 90.44 116 ALA A C 1
ATOM 919 O O . ALA A 1 116 ? -26.317 -1.583 46.032 1.00 90.44 116 ALA A O 1
ATOM 920 N N . ARG A 1 117 ? -26.675 -0.501 44.106 1.00 88.31 117 ARG A N 1
ATOM 921 C CA . ARG A 1 117 ? -27.736 0.367 44.651 1.00 88.31 117 ARG A CA 1
ATOM 922 C C . ARG A 1 117 ? -29.004 -0.404 45.016 1.00 88.31 117 ARG A C 1
ATOM 924 O O . ARG A 1 117 ? -29.620 -0.088 46.031 1.00 88.31 117 ARG A O 1
ATOM 931 N N . GLN A 1 118 ? -29.406 -1.391 44.215 1.00 86.12 118 GLN A N 1
ATOM 932 C CA . GLN A 1 118 ? -30.561 -2.237 44.527 1.00 86.12 118 GLN A CA 1
ATOM 933 C C . GLN A 1 118 ? -30.314 -3.088 45.773 1.00 86.12 118 GLN A C 1
ATOM 935 O O . GLN A 1 118 ? -31.186 -3.142 46.633 1.00 86.12 118 GLN A O 1
ATOM 940 N N . GLU A 1 119 ? -29.127 -3.678 45.914 1.00 85.00 119 GLU A N 1
ATOM 941 C CA . GLU A 1 119 ? -28.742 -4.422 47.119 1.00 85.00 119 GLU A CA 1
ATOM 942 C C . GLU A 1 119 ? -28.728 -3.523 48.360 1.00 85.00 119 GLU A C 1
ATOM 944 O O . GLU A 1 119 ? -29.288 -3.893 49.388 1.00 85.00 119 GLU A O 1
ATOM 949 N N . ALA A 1 120 ? -28.188 -2.304 48.257 1.00 81.94 120 ALA A N 1
ATOM 950 C CA . ALA A 1 120 ? -28.231 -1.328 49.348 1.00 81.94 120 ALA A CA 1
ATOM 951 C C . ALA A 1 120 ? -29.669 -0.917 49.727 1.00 81.94 120 ALA A C 1
ATOM 953 O O . ALA A 1 120 ? -29.951 -0.668 50.895 1.00 81.94 120 ALA A O 1
ATOM 954 N N . SER A 1 121 ? -30.583 -0.873 48.751 1.00 74.44 121 SER A N 1
ATOM 955 C CA . SER A 1 121 ? -32.005 -0.570 48.979 1.00 74.44 121 SER A CA 1
ATOM 956 C C . SER A 1 121 ? -32.762 -1.755 49.591 1.00 74.44 121 SER A C 1
ATOM 958 O O . SER A 1 121 ? -33.678 -1.551 50.378 1.00 74.44 121 SER A O 1
ATOM 960 N N . ALA A 1 122 ? -32.385 -2.987 49.236 1.00 74.62 122 ALA A N 1
ATOM 961 C CA . ALA A 1 122 ? -32.971 -4.221 49.760 1.00 74.62 122 ALA A CA 1
ATOM 962 C C . ALA A 1 122 ? -32.417 -4.613 51.144 1.00 74.62 122 ALA A C 1
ATOM 964 O O . ALA A 1 122 ? -33.081 -5.328 51.886 1.00 74.62 122 ALA A O 1
ATOM 965 N N . GLY A 1 123 ? -31.207 -4.158 51.482 1.00 63.62 123 GLY A N 1
ATOM 966 C CA . GLY A 1 123 ? -30.540 -4.404 52.763 1.00 63.62 123 GLY A CA 1
ATOM 967 C C . GLY A 1 123 ? -30.743 -3.317 53.823 1.00 63.62 123 GLY A C 1
ATOM 968 O O . GLY A 1 123 ? -30.209 -3.456 54.923 1.00 63.62 123 GLY A O 1
ATOM 969 N N . ALA A 1 124 ? -31.476 -2.239 53.529 1.00 58.84 124 ALA A N 1
ATOM 970 C CA . ALA A 1 124 ? -31.842 -1.253 54.542 1.00 58.84 124 ALA A CA 1
ATOM 971 C C . ALA A 1 124 ? -32.779 -1.919 55.573 1.00 58.84 124 ALA A C 1
ATOM 973 O O . ALA A 1 124 ? -33.828 -2.422 55.167 1.00 58.84 124 ALA A O 1
ATOM 974 N N . PRO A 1 125 ? -32.430 -1.956 56.877 1.00 60.16 125 PRO A N 1
ATOM 975 C CA . PRO A 1 125 ? -33.309 -2.505 57.901 1.00 60.16 125 PRO A CA 1
ATOM 976 C C . PRO A 1 125 ? -34.654 -1.787 57.838 1.00 60.16 125 PRO A C 1
ATOM 978 O O . PRO A 1 125 ? -34.695 -0.555 57.880 1.00 60.16 125 PRO A O 1
ATOM 981 N N . GLU A 1 126 ? -35.730 -2.560 57.696 1.00 59.62 126 GLU A N 1
ATOM 982 C CA . GLU A 1 126 ? -37.102 -2.076 57.812 1.00 59.62 126 GLU A CA 1
ATOM 983 C C . GLU A 1 126 ? -37.186 -1.197 59.073 1.00 59.62 126 GLU A C 1
ATOM 985 O O . GLU A 1 126 ? -36.845 -1.678 60.159 1.00 59.62 126 GLU A O 1
ATOM 990 N N . PRO A 1 127 ? -37.516 0.104 58.955 1.00 58.03 127 PRO A N 1
ATOM 991 C CA . PRO A 1 127 ? -37.644 0.952 60.124 1.00 58.03 127 PRO A CA 1
ATOM 992 C C . PRO A 1 127 ? -38.776 0.371 60.958 1.00 58.03 127 PRO A C 1
ATOM 994 O O . PRO A 1 127 ? -39.908 0.302 60.478 1.00 58.03 127 PRO A O 1
ATOM 997 N N . ASP A 1 128 ? -38.435 -0.070 62.169 1.00 57.19 128 ASP A N 1
ATOM 998 C CA . ASP A 1 128 ? -39.354 -0.609 63.167 1.00 57.19 128 ASP A CA 1
ATOM 999 C C . ASP A 1 128 ? -40.682 0.173 63.114 1.00 57.19 128 ASP A C 1
ATOM 1001 O O . ASP A 1 128 ? -40.670 1.401 63.292 1.00 57.19 128 ASP A O 1
ATOM 1005 N N . PRO A 1 129 ? -41.823 -0.470 62.807 1.00 56.91 129 PRO A N 1
ATOM 1006 C CA . PRO A 1 129 ? -43.088 0.234 62.726 1.00 56.91 129 PRO A CA 1
ATOM 1007 C C . PRO A 1 129 ? -43.421 0.744 64.129 1.00 56.91 129 PRO A C 1
ATOM 1009 O O . PRO A 1 129 ? -43.745 -0.022 65.034 1.00 56.91 129 PRO A O 1
ATOM 1012 N N . HIS A 1 130 ? -43.276 2.059 64.301 1.00 59.41 130 HIS A N 1
ATOM 1013 C CA . HIS A 1 130 ? -43.566 2.811 65.518 1.00 59.41 130 HIS A CA 1
ATOM 1014 C C . HIS A 1 130 ? -44.782 2.245 66.284 1.00 59.41 130 HIS A C 1
ATOM 1016 O O . HIS A 1 130 ? -45.848 2.070 65.684 1.00 59.41 130 HIS A O 1
ATOM 1022 N N . PRO A 1 131 ? -44.694 2.052 67.615 1.00 56.41 131 PRO A N 1
ATOM 1023 C CA . PRO A 1 131 ? -45.871 1.779 68.427 1.00 56.41 131 PRO A CA 1
ATOM 1024 C C . PRO A 1 131 ? -46.819 2.984 68.350 1.00 56.41 131 PRO A C 1
ATOM 1026 O O . PRO A 1 131 ? -46.422 4.118 68.620 1.00 56.41 131 PRO A O 1
ATOM 1029 N N . LEU A 1 132 ? -48.067 2.732 67.953 1.00 59.41 132 LEU A N 1
ATOM 1030 C CA . LEU A 1 132 ? -49.147 3.716 67.841 1.00 59.41 132 LEU A CA 1
ATOM 1031 C C . LEU A 1 132 ? -49.278 4.578 69.117 1.00 59.41 132 LEU A C 1
ATOM 1033 O O . LEU A 1 132 ? -49.345 4.012 70.213 1.00 59.41 132 LEU A O 1
ATOM 1037 N N . PRO A 1 133 ? -49.411 5.917 69.020 1.00 52.59 133 PRO A N 1
ATOM 1038 C CA . PRO A 1 133 ? -49.801 6.727 70.163 1.00 52.59 133 PRO A CA 1
ATOM 1039 C C . PRO A 1 133 ? -51.291 6.501 70.447 1.00 52.59 133 PRO A C 1
ATOM 1041 O O . PRO A 1 133 ? -52.162 6.769 69.616 1.00 52.59 133 PRO A O 1
ATOM 1044 N N . ALA A 1 134 ? -51.579 5.968 71.631 1.00 51.75 134 ALA A N 1
ATOM 1045 C CA . ALA A 1 134 ? -52.930 5.801 72.135 1.00 51.75 134 ALA A CA 1
ATOM 1046 C C . ALA A 1 134 ? -53.601 7.168 72.354 1.00 51.75 134 ALA A C 1
ATOM 1048 O O . ALA A 1 134 ? -53.065 8.008 73.065 1.00 51.75 134 ALA A O 1
ATOM 1049 N N . ALA A 1 135 ? -54.775 7.317 71.733 1.00 47.84 135 ALA A N 1
ATOM 1050 C CA . ALA A 1 135 ? -55.977 8.035 72.168 1.00 47.84 135 ALA A CA 1
ATOM 1051 C C . ALA A 1 135 ? -55.856 9.442 72.800 1.00 47.84 135 ALA A C 1
ATOM 1053 O O . ALA A 1 135 ? -55.151 9.691 73.771 1.00 47.84 135 ALA A O 1
ATOM 1054 N N . GLY A 1 136 ? -56.674 10.355 72.270 1.00 48.47 136 GLY A N 1
ATOM 1055 C CA . GLY A 1 136 ? -56.732 11.757 72.663 1.00 48.47 136 GLY A CA 1
ATOM 1056 C C . GLY A 1 136 ? -57.215 12.039 74.089 1.00 48.47 136 GLY A C 1
ATOM 1057 O O . GLY A 1 136 ? -57.933 11.260 74.712 1.00 48.47 136 GLY A O 1
ATOM 1058 N N . GLY A 1 137 ? -56.860 13.236 74.555 1.00 42.19 137 GLY A N 1
ATOM 1059 C CA . GLY A 1 137 ? -57.327 13.843 75.795 1.00 42.19 137 GLY A CA 1
ATOM 1060 C C . GLY A 1 137 ? -57.201 15.367 75.714 1.00 42.19 137 GLY A C 1
ATOM 1061 O O . GLY A 1 137 ? -56.146 15.887 75.372 1.00 42.19 137 GLY A O 1
ATOM 1062 N N . LEU A 1 138 ? -58.319 16.044 75.968 1.00 45.50 138 LEU A N 1
ATOM 1063 C CA . LEU A 1 138 ? -58.598 17.484 75.910 1.00 45.50 138 LEU A CA 1
ATOM 1064 C C . LEU A 1 138 ? -57.506 18.437 76.446 1.00 45.50 138 LEU A C 1
ATOM 1066 O O . LEU A 1 138 ? -56.999 18.261 77.550 1.00 45.50 138 LEU A O 1
ATOM 1070 N N . VAL A 1 139 ? -57.273 19.535 75.717 1.00 56.62 139 VAL A N 1
ATOM 1071 C CA . VAL A 1 139 ? -56.572 20.742 76.198 1.00 56.62 139 VAL A CA 1
ATOM 1072 C C . VAL A 1 139 ? -57.579 21.656 76.915 1.00 56.62 139 VAL A C 1
ATOM 1074 O O . VAL A 1 139 ? -58.570 22.027 76.280 1.00 56.62 139 VAL A O 1
ATOM 1077 N N . PRO A 1 140 ? -57.368 22.071 78.182 1.00 52.78 140 PRO A N 1
ATOM 1078 C CA . PRO A 1 140 ? -58.146 23.143 78.784 1.00 52.78 140 PRO A CA 1
ATOM 1079 C C . PRO A 1 140 ? -57.451 24.508 78.659 1.00 52.78 140 PRO A C 1
ATOM 1081 O O . PRO A 1 140 ? -56.239 24.626 78.490 1.00 52.78 140 PRO A O 1
ATOM 1084 N N . ALA A 1 141 ? -58.299 25.531 78.711 1.00 56.59 141 ALA A N 1
ATOM 1085 C CA . ALA A 1 141 ? -58.061 26.938 78.432 1.00 56.59 141 ALA A CA 1
ATOM 1086 C C . ALA A 1 141 ? -57.124 27.671 79.421 1.00 56.59 141 ALA A C 1
ATOM 1088 O O . ALA A 1 141 ? -56.914 27.251 80.554 1.00 56.59 141 ALA A O 1
ATOM 1089 N N . ALA A 1 142 ? -56.605 28.802 78.936 1.00 55.91 142 ALA A N 1
ATOM 1090 C CA . ALA A 1 142 ? -55.630 29.719 79.531 1.00 55.91 142 ALA A CA 1
ATOM 1091 C C . ALA A 1 142 ? -55.929 30.252 80.953 1.00 55.91 142 ALA A C 1
ATOM 1093 O O . ALA A 1 142 ? -57.084 30.421 81.340 1.00 55.91 142 ALA A O 1
ATOM 1094 N N . ALA A 1 143 ? -54.860 30.638 81.669 1.00 55.62 143 ALA A N 1
ATOM 1095 C CA . ALA A 1 143 ? -54.875 31.430 82.907 1.00 55.62 143 ALA A CA 1
ATOM 1096 C C . ALA A 1 143 ? -53.907 32.649 82.800 1.00 55.62 143 ALA A C 1
ATOM 1098 O O . ALA A 1 143 ? -52.920 32.556 82.069 1.00 55.62 143 ALA A O 1
ATOM 1099 N N . PRO A 1 144 ? -54.206 33.793 83.458 1.00 64.06 144 PRO A N 1
ATOM 1100 C CA . PRO A 1 144 ? -53.688 35.142 83.140 1.00 64.06 144 PRO A CA 1
ATOM 1101 C C . PRO A 1 144 ? -52.253 35.452 83.637 1.00 64.06 144 PRO A C 1
ATOM 1103 O O . PRO A 1 144 ? -51.726 34.712 84.468 1.00 64.06 144 PRO A O 1
ATOM 1106 N N . PRO A 1 145 ? -51.614 36.549 83.159 1.00 65.94 145 PRO A N 1
ATOM 1107 C CA . PRO A 1 145 ? -50.247 36.914 83.541 1.00 65.94 145 PRO A CA 1
ATOM 1108 C C . PRO A 1 145 ? -50.169 37.416 84.993 1.00 65.94 145 PRO A C 1
ATOM 1110 O O . PRO A 1 145 ? -51.026 38.177 85.442 1.00 65.94 145 PRO A O 1
ATOM 1113 N N . GLY A 1 146 ? -49.132 36.983 85.718 1.00 66.88 146 GLY A N 1
ATOM 1114 C CA . GLY A 1 146 ? -48.829 37.424 87.086 1.00 66.88 146 GLY A CA 1
ATOM 1115 C C . GLY A 1 146 ? -48.232 38.843 87.149 1.00 66.88 146 GLY A C 1
ATOM 1116 O O . GLY A 1 146 ? -47.698 39.317 86.143 1.00 66.88 146 GLY A O 1
ATOM 1117 N N . PRO A 1 147 ? -48.347 39.531 88.302 1.00 71.56 147 PRO A N 1
ATOM 1118 C CA . PRO A 1 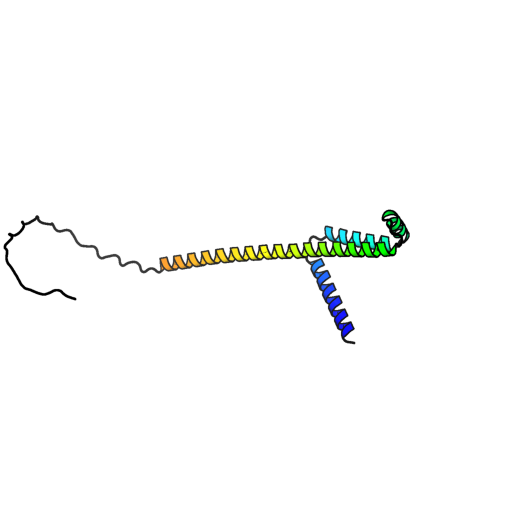147 ? -48.037 40.956 88.446 1.00 71.56 147 PRO A CA 1
ATOM 1119 C C . PRO A 1 147 ? -46.525 41.254 88.400 1.00 71.56 147 PRO A C 1
ATOM 1121 O O . PRO A 1 147 ? -45.725 40.380 88.738 1.00 71.56 147 PRO A O 1
ATOM 1124 N N . PRO A 1 148 ? -46.124 42.478 87.999 1.00 69.06 148 PRO A N 1
ATOM 1125 C CA . PRO A 1 148 ? -44.742 42.922 88.069 1.00 69.06 148 PRO A CA 1
ATOM 1126 C C . PRO A 1 148 ? -44.465 43.484 89.466 1.00 69.06 148 PRO A C 1
ATOM 1128 O O . PRO A 1 148 ? -45.131 44.428 89.877 1.00 69.06 148 PRO A O 1
ATOM 1131 N N . ASP A 1 149 ? -43.478 42.932 90.165 1.00 62.19 149 ASP A N 1
ATOM 1132 C CA . ASP A 1 149 ? -42.920 43.554 91.364 1.00 62.19 149 ASP A CA 1
ATOM 1133 C C . ASP A 1 149 ? -41.391 43.559 91.266 1.00 62.19 149 ASP A C 1
ATOM 1135 O O . ASP A 1 149 ? -40.728 42.522 91.184 1.00 62.19 149 ASP A O 1
ATOM 1139 N N . ASP A 1 150 ? -40.880 44.786 91.218 1.00 60.22 150 ASP A N 1
ATOM 1140 C CA . ASP A 1 150 ? -39.500 45.219 91.401 1.00 60.22 150 ASP A CA 1
ATOM 1141 C C . ASP A 1 150 ? -38.850 44.527 92.626 1.00 60.22 150 ASP A C 1
ATOM 1143 O O . ASP A 1 150 ? -39.525 44.222 93.607 1.00 60.22 150 ASP A O 1
ATOM 1147 N N . LEU A 1 151 ? -37.544 44.235 92.694 1.00 63.59 151 LEU A N 1
ATOM 1148 C CA . LEU A 1 151 ? -36.403 45.139 92.982 1.00 63.59 151 LEU A CA 1
ATOM 1149 C C . LEU A 1 151 ? -35.228 44.226 93.490 1.00 63.59 151 LEU A C 1
ATOM 1151 O O . LEU A 1 151 ? -35.428 43.023 93.654 1.00 63.59 151 LEU A O 1
ATOM 1155 N N . PRO A 1 152 ? -34.002 44.714 93.768 1.00 56.41 152 PRO A N 1
ATOM 1156 C CA . PRO A 1 152 ? -32.871 44.753 92.848 1.00 56.41 152 PRO A CA 1
ATOM 1157 C C . PRO A 1 152 ? -31.628 43.949 93.313 1.00 56.41 152 PRO A C 1
ATOM 1159 O O . PRO A 1 152 ? -31.547 43.445 94.428 1.00 56.41 152 PRO A O 1
ATOM 1162 N N . ASP A 1 153 ? -30.612 44.041 92.456 1.00 57.12 153 ASP A N 1
ATOM 1163 C CA . ASP A 1 153 ? -29.180 44.164 92.758 1.00 57.12 153 ASP A CA 1
ATOM 1164 C C . ASP A 1 153 ? -28.390 42.923 93.194 1.00 57.12 153 ASP A C 1
ATOM 1166 O O . ASP A 1 153 ? -28.791 42.116 94.028 1.00 57.12 153 ASP A O 1
ATOM 1170 N N . GLY A 1 154 ? -27.200 42.803 92.611 1.00 56.34 154 GLY A N 1
ATOM 1171 C CA . GLY A 1 154 ? -26.297 41.696 92.901 1.00 56.34 154 GLY A CA 1
ATOM 1172 C C . GLY A 1 154 ? -25.273 41.394 91.816 1.00 56.34 154 GLY A C 1
ATOM 1173 O O . GLY A 1 154 ? -25.138 40.251 91.401 1.00 56.34 154 GLY A O 1
ATOM 1174 N N . THR A 1 155 ? -24.552 42.421 91.364 1.00 54.41 155 THR A N 1
ATOM 1175 C CA . THR A 1 155 ? -23.084 42.391 91.200 1.00 54.41 155 THR A CA 1
ATOM 1176 C C . THR A 1 155 ? -22.416 41.119 90.638 1.00 54.41 155 THR A C 1
ATOM 1178 O O . THR A 1 155 ? -22.233 40.128 91.343 1.00 54.41 155 THR A O 1
ATOM 1181 N N . GLY A 1 156 ? -21.839 41.227 89.438 1.00 54.75 156 GLY A N 1
ATOM 1182 C CA . GLY A 1 156 ? -20.773 40.332 88.969 1.00 54.75 156 GLY A CA 1
ATOM 1183 C C . GLY A 1 156 ? -20.087 40.891 87.715 1.00 54.75 156 GLY A C 1
ATOM 1184 O O . GLY A 1 156 ? -20.761 41.019 86.697 1.00 54.75 156 GLY A O 1
ATOM 1185 N N . PRO A 1 157 ? -18.808 41.310 87.770 1.00 65.31 157 PRO A N 1
ATOM 1186 C CA . PRO A 1 157 ? -18.271 42.308 86.851 1.00 65.31 157 PRO A CA 1
ATOM 1187 C C . PRO A 1 157 ? -17.730 41.762 85.526 1.00 65.31 157 PRO A C 1
ATOM 1189 O O . PRO A 1 157 ? -17.357 40.603 85.375 1.00 65.31 157 PRO A O 1
ATOM 1192 N N . ALA A 1 158 ? -17.649 42.711 84.596 1.00 55.41 158 ALA A N 1
ATOM 1193 C CA . ALA A 1 158 ? -16.988 42.672 83.305 1.00 55.41 158 ALA A CA 1
ATOM 1194 C C . ALA A 1 158 ? -15.452 42.542 83.382 1.00 55.41 158 ALA A C 1
ATOM 1196 O O . ALA A 1 158 ? -14.849 42.857 84.409 1.00 55.41 158 ALA A O 1
ATOM 1197 N N . ARG A 1 159 ? -14.867 42.304 82.192 1.00 52.19 159 ARG A N 1
ATOM 1198 C CA . ARG A 1 159 ? -13.443 42.384 81.785 1.00 52.19 159 ARG A CA 1
ATOM 1199 C C . ARG A 1 159 ? -12.703 41.049 81.927 1.00 52.19 159 ARG A C 1
ATOM 1201 O O . ARG A 1 159 ? -12.798 40.409 82.960 1.00 52.19 159 ARG A O 1
ATOM 1208 N N . THR A 1 160 ? -11.982 40.556 80.924 1.00 58.50 160 THR A N 1
ATOM 1209 C CA . THR A 1 160 ? -11.210 41.193 79.834 1.00 58.50 160 THR A CA 1
ATOM 1210 C C . THR A 1 160 ? -11.186 40.314 78.596 1.00 58.50 160 THR A C 1
ATOM 1212 O O . THR A 1 160 ? -11.144 39.079 78.791 1.00 58.50 160 THR A O 1
#

Foldseek 3Di:
DVVVVVVVVVVVVVVVVVVVLVVPPVPCPVVVVVVVVVVVVVVVVVVDCVVLVVVCVVVVNPDSVVVVVVVVVVVVVVVVVVVVVVVVVVVVVVVVVVVVVVVVVVVVVVVVVVVVVVVVVVPDPDPDPDDDDDDDDDDDDDDDDDDDDDDDDDDDDDDD

pLDDT: mean 72.37, std 13.47, range [42.19, 97.25]

Organism: NCBI:txid515326

Radius of gyration: 46.11 Å; chains: 1; bounding box: 88×63×121 Å

InterPro domains:
  IPR019277 Protein of unknown function DUF2304 [PF10066] (6-103)

Sequence (160 aa):
MSAYTFALLLSVATLALMVNLLRTRRMREKYALWWALLAVGVILLALNPRILEWAADVVGIVVPTNLLFFASGFVLLAVCVQFSTELSSLEEDRRVLCEEVAMVRLELRHLTERVARQEASAGAPEPDPHPLPAAGGLVPAAAPPGPPDDLPDGTGPART

Secondary structure (DSSP, 8-state):
-HHHHHHHHHHHHHHHHHHHHHHH-S--HHHHHHHHHHHHHHHHHHH-HHHHHHHHHHHT-S-HHHHHHHHHHHHHHHHHHHHHHHHHHHHHHHHHHHHHHHHHHHHHHHHHHHHHHHHHHHSSPPP---P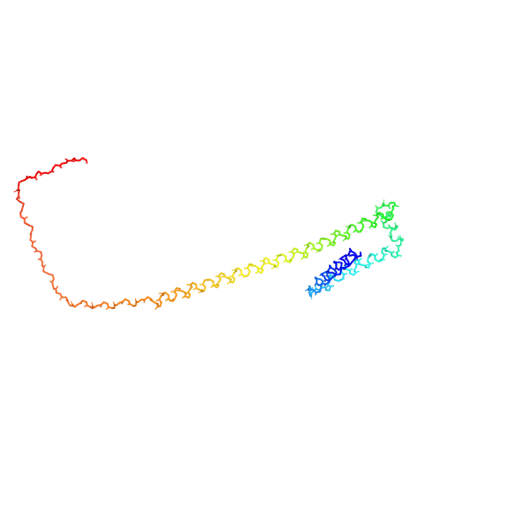PPP----PPPP-PPPPP------------